Protein AF-A0A948XNU1-F1 (afdb_monomer)

Foldseek 3Di:
DDDDPPPPVVVVVVPPPVAFDFPWAPPDQQDDPVCSLQEAEDAEAEDEPDDPPPVVVRVVVRVVVNVVVCVVRVHDQYKYKYKYWDDWDWFDPVCCVPVVKGKTKTKTKIWIFRPVPVGDTRTIGIDIDMDID

Structure (mmCIF, N/CA/C/O backbone):
data_AF-A0A948XNU1-F1
#
_entry.id   AF-A0A948XNU1-F1
#
loop_
_atom_site.group_PDB
_atom_site.id
_atom_site.type_symbol
_atom_site.label_atom_id
_atom_site.label_alt_id
_atom_site.label_comp_id
_atom_site.label_asym_id
_atom_site.label_entity_id
_atom_site.label_seq_id
_atom_site.pdbx_PDB_ins_code
_atom_site.Cartn_x
_atom_site.Cartn_y
_atom_site.Cartn_z
_atom_site.occupancy
_atom_site.B_iso_or_equiv
_atom_site.auth_seq_id
_atom_site.auth_comp_id
_atom_site.auth_asym_id
_atom_site.auth_atom_id
_atom_site.pdbx_PDB_model_num
ATOM 1 N N . MET A 1 1 ? -19.080 42.574 -23.896 1.00 38.59 1 MET A N 1
ATOM 2 C CA . MET A 1 1 ? -19.070 41.155 -24.317 1.00 38.59 1 MET A CA 1
ATOM 3 C C . MET A 1 1 ? -17.660 40.592 -24.153 1.00 38.59 1 MET A C 1
ATOM 5 O O . MET A 1 1 ? -16.880 40.585 -25.091 1.00 38.59 1 MET A O 1
ATOM 9 N N . LYS A 1 2 ? -17.294 40.229 -22.929 1.00 46.62 2 LYS A N 1
ATOM 10 C CA . LYS A 1 2 ? -16.070 39.521 -22.516 1.00 46.62 2 LYS A CA 1
ATOM 11 C C . LYS A 1 2 ? -16.495 38.745 -21.259 1.00 46.62 2 LYS A C 1
ATOM 13 O O . LYS A 1 2 ? -17.445 39.189 -20.620 1.00 46.62 2 LYS A O 1
ATOM 18 N N . SER A 1 3 ? -15.841 37.628 -20.945 1.00 47.00 3 SER A N 1
ATOM 19 C CA . SER A 1 3 ? -16.008 36.839 -19.7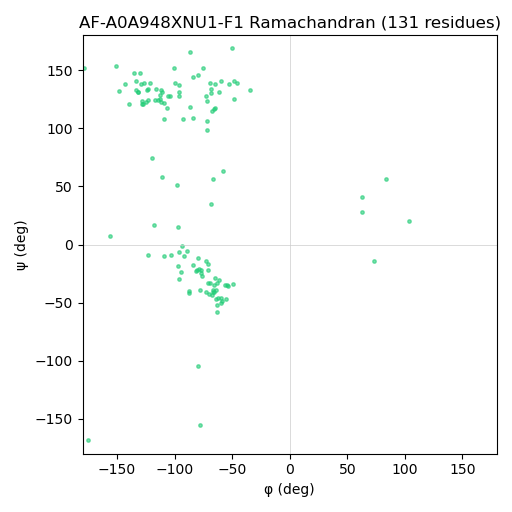00 1.00 47.00 3 SER A CA 1
ATOM 20 C C . SER A 1 3 ? -16.806 35.524 -19.752 1.00 47.00 3 SER A C 1
ATOM 22 O O . SER A 1 3 ? -17.204 35.051 -18.698 1.00 47.00 3 SER A O 1
ATOM 24 N N . ALA A 1 4 ? -16.996 34.876 -20.909 1.00 48.53 4 ALA A N 1
ATOM 25 C CA . ALA A 1 4 ? -17.632 33.543 -20.946 1.00 48.53 4 ALA A CA 1
ATOM 26 C C . ALA A 1 4 ? -16.689 32.375 -21.301 1.00 48.53 4 ALA A C 1
ATOM 28 O O . ALA A 1 4 ? -17.075 31.219 -21.173 1.00 48.53 4 ALA A O 1
ATOM 29 N N . THR A 1 5 ? -15.454 32.637 -21.740 1.00 50.91 5 THR A N 1
ATOM 30 C CA . THR A 1 5 ? -14.579 31.600 -22.321 1.00 50.91 5 THR A CA 1
ATOM 31 C C . THR A 1 5 ? -13.571 30.969 -21.356 1.00 50.91 5 THR A C 1
ATOM 33 O O . THR A 1 5 ? -12.926 29.995 -21.723 1.00 50.91 5 THR A O 1
ATOM 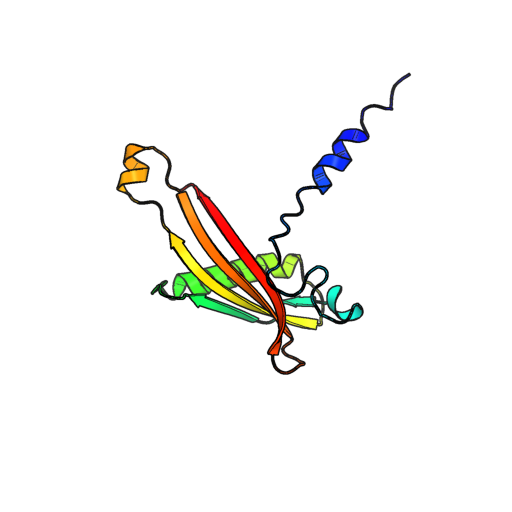36 N N . THR A 1 6 ? -13.441 31.454 -20.120 1.00 47.09 6 THR A N 1
ATOM 37 C CA . THR A 1 6 ? -12.439 30.952 -19.157 1.00 47.09 6 THR A CA 1
ATOM 38 C C . THR A 1 6 ? -12.925 29.832 -18.232 1.00 47.09 6 THR A C 1
ATOM 40 O O . THR A 1 6 ? -12.101 29.212 -17.571 1.00 47.09 6 THR A O 1
ATOM 43 N N . ALA A 1 7 ? -14.224 29.518 -18.188 1.00 48.34 7 ALA A N 1
ATOM 44 C CA . ALA A 1 7 ? -14.756 28.524 -17.245 1.00 48.34 7 ALA A CA 1
ATOM 45 C C . ALA A 1 7 ? -14.640 27.061 -17.722 1.00 48.34 7 ALA A C 1
ATOM 47 O O . ALA A 1 7 ? -14.719 26.144 -16.912 1.00 48.34 7 ALA A O 1
ATOM 48 N N . VAL A 1 8 ? -14.434 26.819 -19.022 1.00 50.41 8 VAL A N 1
ATOM 49 C CA . VAL A 1 8 ? -14.491 25.455 -19.589 1.00 50.41 8 VAL A CA 1
ATOM 50 C C . VAL A 1 8 ? -13.184 24.672 -19.385 1.00 50.41 8 VAL A C 1
ATOM 52 O O . VAL A 1 8 ? -13.206 23.448 -19.327 1.00 50.41 8 VAL A O 1
ATOM 55 N N . LEU A 1 9 ? -12.048 25.350 -19.190 1.00 46.62 9 LEU A N 1
ATOM 56 C CA . LEU A 1 9 ? -10.748 24.687 -19.010 1.00 46.62 9 LEU A CA 1
ATOM 57 C C . LEU A 1 9 ? -10.533 24.090 -17.607 1.00 46.62 9 LEU A C 1
ATOM 59 O O . LEU A 1 9 ? -9.748 23.159 -17.471 1.00 46.62 9 LEU A O 1
ATOM 63 N N . ALA A 1 10 ? -11.249 24.556 -16.578 1.00 46.34 10 ALA A N 1
ATOM 64 C CA . ALA A 1 10 ? -11.086 24.045 -15.212 1.00 46.34 10 ALA A CA 1
ATOM 65 C C . ALA A 1 10 ? -11.757 22.674 -14.984 1.00 46.34 10 ALA A C 1
ATOM 67 O O . ALA A 1 10 ? -11.327 21.919 -14.118 1.00 46.34 10 ALA A O 1
ATOM 68 N N . ALA A 1 11 ? -12.776 22.320 -15.776 1.00 49.12 11 ALA A N 1
ATOM 69 C CA . ALA A 1 11 ? -13.499 21.053 -15.626 1.00 49.12 11 ALA A CA 1
ATOM 70 C C . ALA A 1 11 ? -12.747 19.844 -16.217 1.00 49.12 11 ALA A C 1
ATOM 72 O O . ALA A 1 11 ? -12.994 18.712 -15.812 1.00 49.12 11 ALA A O 1
ATOM 73 N N . ALA A 1 12 ? -11.807 20.067 -17.143 1.00 47.22 12 ALA A N 1
ATOM 74 C CA . ALA A 1 12 ? -11.030 18.991 -17.763 1.00 47.22 12 ALA A CA 1
ATOM 75 C C . ALA A 1 12 ? -9.863 18.497 -16.883 1.00 47.22 12 ALA A C 1
ATOM 77 O O . ALA A 1 12 ? -9.424 17.361 -17.033 1.00 47.22 12 ALA A O 1
ATOM 78 N N . LEU A 1 13 ? -9.391 19.314 -15.933 1.00 45.53 13 LEU A N 1
ATOM 79 C CA . LEU A 1 13 ? -8.308 18.955 -15.005 1.00 45.53 13 LEU A CA 1
ATOM 80 C C . LEU A 1 13 ? -8.769 18.082 -13.822 1.00 45.53 13 LEU A C 1
ATOM 82 O O . LEU A 1 13 ? -7.931 17.510 -13.136 1.00 45.53 13 LEU A O 1
ATOM 86 N N . LEU A 1 14 ? -10.081 17.934 -13.601 1.00 44.78 14 LEU A N 1
ATOM 87 C CA . LEU A 1 14 ? -10.645 17.080 -12.542 1.00 44.78 14 LEU A CA 1
ATOM 88 C C . LEU A 1 14 ? -10.883 15.625 -12.985 1.00 44.78 14 LEU A C 1
ATOM 90 O O . LEU A 1 14 ? -11.256 14.794 -12.163 1.00 44.78 14 LEU A O 1
ATOM 94 N N . ALA A 1 15 ? -10.685 15.303 -14.268 1.00 44.28 15 ALA A N 1
ATOM 95 C CA . ALA A 1 15 ? -10.996 13.983 -14.823 1.00 44.28 15 ALA A CA 1
ATOM 96 C C . ALA A 1 15 ? -9.809 13.001 -14.831 1.00 44.28 15 ALA A C 1
ATOM 98 O O . ALA A 1 15 ? -9.982 11.850 -15.223 1.00 44.28 15 ALA A O 1
ATOM 99 N N . VAL A 1 16 ? -8.620 13.415 -14.377 1.00 43.69 16 VAL A N 1
ATOM 100 C CA . VAL A 1 16 ? -7.470 12.510 -14.196 1.00 43.69 16 VAL A CA 1
ATOM 101 C C . VAL A 1 16 ? -7.380 12.089 -12.731 1.00 43.69 16 VAL A C 1
ATOM 103 O O . VAL A 1 16 ? -6.345 12.190 -12.082 1.00 43.69 16 VAL A O 1
ATOM 106 N N . THR A 1 17 ? -8.490 11.615 -12.170 1.00 43.97 17 THR A N 1
ATOM 107 C CA . THR A 1 17 ? -8.389 10.710 -11.029 1.00 43.97 17 THR A CA 1
ATOM 108 C C . THR A 1 17 ? -7.887 9.391 -11.602 1.00 43.97 17 THR A C 1
ATOM 110 O O . THR A 1 17 ? -8.627 8.711 -12.316 1.00 43.97 17 THR A O 1
ATOM 113 N N . ALA A 1 18 ? -6.616 9.067 -11.358 1.00 39.56 18 ALA A N 1
ATOM 114 C CA . ALA A 1 18 ? -5.975 7.800 -11.713 1.00 39.56 18 ALA A CA 1
ATOM 115 C C . ALA A 1 18 ? -6.573 6.637 -10.897 1.00 39.56 18 ALA A C 1
ATOM 117 O O . ALA A 1 18 ? -5.882 5.946 -10.152 1.00 39.56 18 ALA A O 1
ATOM 118 N N . CYS A 1 19 ? -7.889 6.455 -10.986 1.00 46.06 19 CYS A N 1
ATOM 119 C CA . CYS A 1 19 ? -8.609 5.404 -10.298 1.00 46.06 19 CYS A CA 1
ATOM 120 C C . CYS A 1 19 ? -8.258 4.087 -10.982 1.00 46.06 19 CYS A C 1
ATOM 122 O O . CYS A 1 19 ? -8.801 3.751 -12.036 1.00 46.06 19 CYS A O 1
ATOM 124 N N . ALA A 1 20 ? -7.314 3.365 -10.387 1.00 48.44 20 ALA A N 1
ATOM 125 C CA . ALA A 1 20 ? -7.020 1.994 -10.750 1.00 48.44 20 ALA A CA 1
ATOM 126 C C . ALA A 1 20 ? -8.314 1.151 -10.709 1.00 48.44 20 ALA A C 1
ATOM 128 O O . ALA A 1 20 ? -9.131 1.329 -9.796 1.00 48.44 20 ALA A O 1
ATOM 129 N N . PRO A 1 21 ? -8.540 0.256 -11.688 1.00 49.56 21 PRO A N 1
ATOM 130 C CA . PRO A 1 21 ? -9.759 -0.545 -11.749 1.00 49.56 21 PRO A CA 1
ATOM 131 C C . PRO A 1 21 ? -9.822 -1.485 -10.545 1.00 49.56 21 PRO A C 1
ATOM 133 O O . PRO A 1 21 ? -8.969 -2.338 -10.403 1.00 49.56 21 PRO A O 1
ATOM 136 N N . VAL A 1 22 ? -10.813 -1.357 -9.669 1.00 54.00 22 VAL A N 1
ATOM 137 C CA . VAL A 1 22 ? -10.850 -2.117 -8.408 1.00 54.00 22 VAL A CA 1
ATOM 138 C C . VAL A 1 22 ? -11.176 -3.598 -8.650 1.00 54.00 22 VAL A C 1
ATOM 140 O O . VAL A 1 22 ? -12.183 -3.899 -9.290 1.00 54.00 22 VAL A O 1
ATOM 143 N N . ILE A 1 23 ? -10.362 -4.523 -8.124 1.00 62.84 23 ILE A N 1
ATOM 144 C CA . ILE A 1 23 ? -10.621 -5.978 -8.184 1.00 62.84 23 ILE A CA 1
ATOM 145 C C . ILE A 1 23 ? -11.669 -6.376 -7.134 1.00 62.84 23 ILE A C 1
ATOM 147 O O . ILE A 1 23 ? -12.533 -7.206 -7.408 1.00 62.84 23 ILE A O 1
ATOM 151 N N . GLU A 1 24 ? -11.614 -5.773 -5.943 1.00 62.53 24 GLU A N 1
ATOM 152 C CA . GLU A 1 24 ? -12.547 -6.032 -4.839 1.00 62.53 24 GLU A CA 1
ATOM 153 C C . GLU A 1 24 ? -12.749 -4.754 -4.005 1.00 62.53 24 GLU A C 1
ATOM 155 O O . GLU A 1 24 ? -11.773 -4.097 -3.660 1.00 62.53 24 GLU A O 1
ATOM 160 N N . GLY A 1 25 ? -13.996 -4.375 -3.692 1.00 56.62 25 GLY A N 1
ATOM 161 C CA . GLY A 1 25 ? -14.295 -3.163 -2.906 1.00 56.62 25 GLY A CA 1
ATOM 162 C C . GLY A 1 25 ? -14.352 -1.860 -3.717 1.00 56.62 25 GLY A C 1
ATOM 163 O O . GLY A 1 25 ? -13.628 -0.914 -3.411 1.00 56.62 25 GLY A O 1
ATOM 164 N N . GLY A 1 26 ? -15.210 -1.813 -4.752 1.00 52.00 26 GLY A N 1
ATOM 165 C CA . GLY A 1 26 ? -15.542 -0.590 -5.508 1.00 52.00 26 GLY A CA 1
ATOM 166 C C . GLY A 1 26 ? -15.928 0.601 -4.608 1.00 52.00 26 GLY A C 1
ATOM 167 O O . GLY A 1 26 ? -16.107 0.427 -3.407 1.00 52.00 26 GLY A O 1
ATOM 168 N N . PRO A 1 27 ? -16.040 1.826 -5.154 1.00 51.34 27 PRO A N 1
ATOM 169 C CA . PRO A 1 27 ? -15.982 3.045 -4.350 1.00 51.34 27 PRO A CA 1
ATOM 170 C C . PRO A 1 27 ? -17.097 3.078 -3.294 1.00 51.34 27 PRO A C 1
ATOM 172 O O . PRO A 1 27 ? -18.242 2.773 -3.642 1.00 51.34 27 PRO A O 1
ATOM 175 N N . PRO A 1 28 ? -16.849 3.546 -2.057 1.00 56.81 28 PRO A N 1
ATOM 176 C CA . PRO A 1 28 ? -15.583 3.760 -1.348 1.00 56.81 28 PRO A CA 1
ATOM 177 C C . PRO A 1 28 ? -15.094 2.492 -0.616 1.00 56.81 28 PRO A C 1
ATOM 179 O O . PRO A 1 28 ? -15.869 1.559 -0.419 1.00 56.81 28 PRO A O 1
ATOM 182 N N . ILE A 1 29 ? -13.820 2.491 -0.183 1.00 60.06 29 ILE A N 1
ATOM 183 C CA . ILE A 1 29 ? -13.213 1.479 0.707 1.00 60.06 29 ILE A CA 1
ATOM 184 C C . ILE A 1 29 ? -14.269 1.000 1.712 1.00 60.06 29 ILE A C 1
ATOM 186 O O . ILE A 1 29 ? 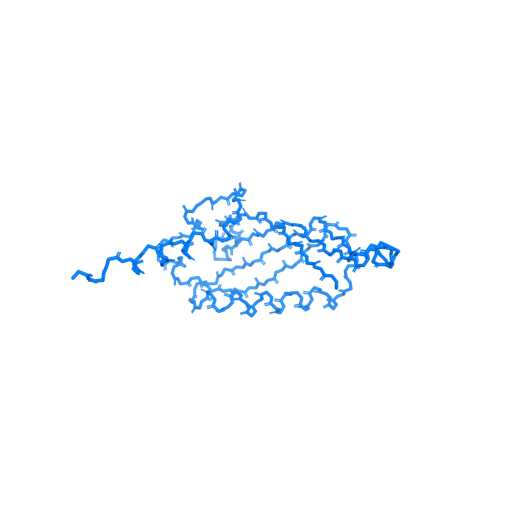-14.935 1.847 2.312 1.00 60.06 29 ILE A O 1
ATOM 190 N N . ALA A 1 30 ? -14.412 -0.317 1.919 1.00 62.38 30 ALA A N 1
ATOM 191 C CA . ALA A 1 30 ? -15.427 -0.924 2.797 1.00 62.38 30 ALA A CA 1
ATOM 192 C C . ALA A 1 30 ? -15.206 -0.642 4.305 1.00 62.38 30 ALA A C 1
ATOM 194 O O . ALA A 1 30 ? -15.464 -1.472 5.174 1.00 62.38 30 ALA A O 1
ATOM 195 N N . LEU A 1 31 ? -14.696 0.542 4.618 1.00 58.66 31 LEU A N 1
ATOM 196 C CA . LEU A 1 31 ? -14.677 1.168 5.918 1.00 58.66 31 LEU A CA 1
ATOM 197 C C . LEU A 1 31 ? -16.050 1.795 6.200 1.00 58.66 31 LEU A C 1
ATOM 199 O O . LEU A 1 31 ? -16.687 2.337 5.292 1.00 58.66 31 LEU A O 1
ATOM 203 N N . PRO A 1 32 ? -16.500 1.802 7.463 1.00 62.09 32 PRO A N 1
ATOM 204 C CA . PRO A 1 32 ? -17.575 2.681 7.910 1.00 62.09 32 PRO A CA 1
ATOM 205 C C . PRO A 1 32 ? -17.327 4.126 7.447 1.00 62.09 32 PRO A C 1
ATOM 207 O O . PRO A 1 32 ? -16.195 4.597 7.499 1.00 62.09 32 PRO A O 1
ATOM 210 N N . ILE A 1 33 ? -18.373 4.848 7.031 1.00 60.62 33 ILE A N 1
ATOM 211 C CA . ILE A 1 33 ? -18.263 6.195 6.425 1.00 60.62 33 ILE A CA 1
ATOM 212 C C . ILE A 1 33 ? -17.464 7.172 7.316 1.00 60.62 33 ILE A C 1
ATOM 214 O O . ILE A 1 33 ? -16.667 7.954 6.813 1.00 60.62 33 ILE A O 1
ATOM 218 N N . GLY A 1 34 ? -17.591 7.072 8.646 1.00 58.81 34 GLY A N 1
ATOM 219 C CA . GLY A 1 34 ? -16.813 7.890 9.592 1.00 58.81 34 GLY A CA 1
ATOM 220 C C . GLY A 1 34 ? -15.317 7.543 9.686 1.00 58.81 34 GLY A C 1
ATOM 221 O O . GLY A 1 34 ? -14.533 8.344 10.190 1.00 58.81 34 GLY A O 1
ATOM 222 N N . LEU A 1 35 ? -14.912 6.367 9.202 1.00 63.38 35 LEU A N 1
ATOM 223 C CA . LEU A 1 35 ? -13.523 5.901 9.182 1.00 63.38 35 LEU A CA 1
ATOM 224 C C . LEU A 1 35 ? -12.829 6.140 7.837 1.00 63.38 35 LEU A C 1
ATOM 226 O O . LEU A 1 35 ? -11.607 6.163 7.791 1.00 63.38 35 LEU A O 1
ATOM 230 N N . GLN A 1 36 ? -13.576 6.363 6.754 1.00 65.25 36 GLN A N 1
ATOM 231 C CA . GLN A 1 36 ? -12.993 6.671 5.441 1.00 65.25 36 GLN A CA 1
ATOM 232 C C . GLN A 1 36 ? -12.296 8.036 5.438 1.00 65.25 36 GLN A C 1
ATOM 234 O O . GLN A 1 36 ? -11.169 8.157 4.972 1.00 65.25 36 GLN A O 1
ATOM 239 N N . GLU A 1 37 ? -12.941 9.039 6.033 1.00 64.94 37 GLU A N 1
ATOM 240 C CA . GLU A 1 37 ? -12.412 10.405 6.188 1.00 64.94 37 GLU A CA 1
ATOM 241 C C . GLU A 1 37 ? -11.292 10.487 7.238 1.00 64.94 37 GLU A C 1
ATOM 243 O O . GLU A 1 37 ? -10.577 11.481 7.325 1.00 64.94 37 GLU A O 1
ATOM 248 N N . THR A 1 38 ? -11.146 9.445 8.061 1.00 71.69 38 THR A N 1
ATOM 249 C CA . THR A 1 38 ? -10.149 9.378 9.133 1.00 71.69 38 THR A CA 1
ATOM 250 C C . THR A 1 38 ? -9.162 8.237 8.930 1.00 71.69 38 THR A C 1
ATOM 252 O O . THR A 1 38 ? -8.448 7.884 9.864 1.00 71.69 38 THR A O 1
ATOM 255 N N . ALA A 1 39 ? -9.063 7.678 7.725 1.00 78.25 39 ALA A N 1
ATOM 256 C CA . ALA A 1 39 ? -8.098 6.630 7.452 1.00 78.25 39 ALA A CA 1
ATOM 257 C C . ALA A 1 39 ? -6.663 7.167 7.589 1.00 78.25 39 ALA A C 1
ATOM 259 O O . ALA A 1 39 ? -6.332 8.271 7.144 1.00 78.25 39 ALA A O 1
ATOM 260 N N . GLN A 1 40 ? -5.811 6.363 8.210 1.00 85.06 40 GLN A N 1
ATOM 261 C CA . GLN A 1 40 ? -4.399 6.627 8.427 1.00 85.06 40 GLN A CA 1
ATOM 262 C C . GLN A 1 40 ? -3.594 5.423 7.967 1.00 85.06 40 GLN A C 1
ATOM 264 O O . GLN A 1 40 ? -3.960 4.288 8.262 1.00 85.06 40 GLN A O 1
ATOM 269 N N . VAL A 1 41 ? -2.469 5.647 7.294 1.00 83.94 41 VAL A N 1
ATOM 270 C CA . VAL A 1 41 ? -1.558 4.543 6.964 1.00 83.94 41 VAL A CA 1
ATOM 271 C C . VAL A 1 41 ? -0.937 3.990 8.247 1.00 83.94 41 VAL A C 1
ATOM 273 O O . VAL A 1 41 ? -0.170 4.689 8.915 1.00 83.94 41 VAL A O 1
ATOM 276 N N . GLY A 1 42 ? -1.263 2.735 8.560 1.00 84.06 42 GLY A N 1
ATOM 277 C CA . GLY A 1 42 ? -0.668 1.948 9.637 1.00 84.06 42 GLY A CA 1
ATOM 278 C C . GLY A 1 42 ? 0.686 1.384 9.213 1.00 84.06 42 GLY A C 1
ATOM 279 O O . GLY A 1 42 ? 1.673 2.117 9.154 1.00 84.06 42 GLY A O 1
ATOM 280 N N . SER A 1 43 ? 0.737 0.085 8.914 1.00 84.81 43 SER A N 1
ATOM 281 C CA . SER A 1 43 ? 1.919 -0.563 8.334 1.00 84.81 43 SER A CA 1
ATOM 282 C C . SER A 1 43 ? 1.785 -0.770 6.826 1.00 84.81 43 SER A C 1
ATOM 284 O O . SER A 1 43 ? 0.682 -0.942 6.305 1.00 84.81 43 SER A O 1
ATOM 286 N N . ILE A 1 44 ? 2.926 -0.797 6.135 1.00 83.44 44 ILE A N 1
ATOM 287 C CA . ILE A 1 44 ? 3.035 -1.248 4.746 1.00 83.44 44 ILE A CA 1
ATOM 288 C C . ILE A 1 44 ? 3.808 -2.563 4.743 1.00 83.44 44 ILE A C 1
ATOM 290 O O . ILE A 1 44 ? 4.835 -2.691 5.404 1.00 83.44 44 ILE A O 1
ATOM 294 N N . THR A 1 45 ? 3.291 -3.571 4.050 1.00 84.94 45 THR A N 1
ATOM 295 C CA . THR A 1 45 ? 3.966 -4.860 3.878 1.00 84.94 45 THR A CA 1
ATOM 296 C C . THR A 1 45 ? 4.080 -5.167 2.401 1.00 84.94 45 THR A C 1
ATOM 298 O O . THR A 1 45 ? 3.070 -5.249 1.706 1.00 84.94 45 THR A O 1
ATOM 301 N N . LEU A 1 46 ? 5.309 -5.363 1.937 1.00 82.88 46 LEU A N 1
ATOM 302 C CA . LEU A 1 46 ? 5.594 -5.783 0.578 1.00 82.88 46 LEU A CA 1
AT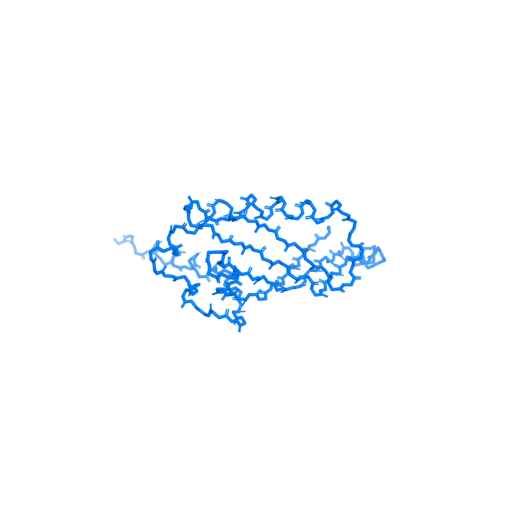OM 303 C C . LEU A 1 46 ? 5.796 -7.299 0.524 1.00 82.88 46 LEU A C 1
ATOM 305 O O . LEU A 1 46 ? 6.482 -7.881 1.360 1.00 82.88 46 LEU A O 1
ATOM 309 N N . SER A 1 47 ? 5.230 -7.932 -0.493 1.00 80.81 47 SER A N 1
ATOM 310 C CA . SER A 1 47 ? 5.565 -9.299 -0.877 1.00 80.81 47 SER A CA 1
ATOM 311 C C . SER A 1 47 ? 5.759 -9.366 -2.385 1.00 80.81 47 SER A C 1
ATOM 313 O O . SER A 1 47 ? 5.048 -8.714 -3.150 1.00 80.81 47 SER A O 1
ATOM 315 N N . THR A 1 48 ? 6.747 -10.136 -2.818 1.00 74.06 48 THR A N 1
ATOM 316 C CA . THR A 1 48 ? 7.071 -10.328 -4.229 1.00 74.06 48 THR A CA 1
ATOM 317 C C . THR A 1 48 ? 6.833 -11.793 -4.564 1.00 74.06 48 THR A C 1
ATOM 319 O O . THR A 1 48 ? 7.218 -12.683 -3.804 1.00 74.06 48 THR A O 1
ATOM 322 N N . ALA A 1 49 ? 6.165 -12.069 -5.686 1.00 62.34 49 ALA A N 1
ATOM 323 C CA . ALA A 1 49 ? 5.852 -13.449 -6.042 1.00 62.34 49 ALA A CA 1
ATOM 324 C C . ALA A 1 49 ? 7.126 -14.280 -6.282 1.00 62.34 49 ALA A C 1
ATOM 326 O O . ALA A 1 49 ? 7.130 -15.468 -5.979 1.00 62.34 49 ALA A O 1
ATOM 327 N N . TRP A 1 50 ? 8.200 -13.675 -6.807 1.00 46.00 50 TRP A N 1
ATOM 328 C CA . TRP A 1 50 ? 9.359 -14.423 -7.318 1.00 46.00 50 TRP A CA 1
ATOM 329 C C . TRP A 1 50 ? 10.690 -13.660 -7.348 1.00 46.00 50 TRP A C 1
ATOM 331 O O . TRP A 1 50 ? 11.671 -14.146 -7.910 1.00 46.00 50 TRP A O 1
ATOM 341 N N . LEU A 1 51 ? 10.754 -12.457 -6.784 1.00 50.91 51 LEU A N 1
ATOM 342 C CA . LEU A 1 51 ? 11.951 -11.634 -6.886 1.00 50.91 51 LEU A CA 1
ATOM 343 C C . LEU A 1 51 ? 12.656 -11.636 -5.543 1.00 50.91 51 LEU A C 1
ATOM 345 O O . LEU A 1 51 ? 12.122 -11.101 -4.574 1.00 50.91 51 LEU A O 1
ATOM 349 N N . ASN A 1 52 ? 13.881 -12.168 -5.538 1.00 47.31 52 ASN A N 1
ATOM 350 C CA . ASN A 1 52 ? 14.959 -11.709 -4.664 1.00 47.31 52 ASN A CA 1
ATOM 351 C C . ASN A 1 52 ? 15.193 -10.213 -4.950 1.00 47.31 52 ASN A C 1
ATOM 353 O O . ASN A 1 52 ? 16.204 -9.827 -5.532 1.00 47.31 52 ASN A O 1
ATOM 357 N N . ALA A 1 53 ? 14.191 -9.381 -4.684 1.00 52.66 53 ALA A N 1
ATOM 358 C CA . ALA A 1 53 ? 14.387 -7.963 -4.545 1.00 52.66 53 ALA A CA 1
ATOM 359 C C . ALA A 1 53 ? 15.250 -7.849 -3.295 1.00 52.66 53 ALA A C 1
ATOM 361 O O . ALA A 1 53 ? 14.861 -8.346 -2.241 1.00 52.66 53 ALA A O 1
ATOM 362 N N . GLU A 1 54 ? 16.461 -7.329 -3.471 1.00 54.41 54 GLU A N 1
ATOM 363 C CA . GLU A 1 54 ? 17.372 -7.023 -2.371 1.00 54.41 54 GLU A CA 1
ATOM 364 C C . GLU A 1 54 ? 16.577 -6.298 -1.277 1.00 54.41 54 GLU A C 1
ATOM 366 O O . GLU A 1 54 ? 15.699 -5.493 -1.604 1.00 54.41 54 GLU A O 1
ATOM 371 N N . ASP A 1 55 ? 16.827 -6.625 -0.005 1.00 59.88 55 ASP A N 1
ATOM 372 C CA . ASP A 1 55 ? 16.068 -6.093 1.138 1.00 59.88 55 ASP A CA 1
ATOM 373 C C . ASP A 1 55 ? 15.932 -4.553 1.065 1.00 59.88 55 ASP A C 1
ATOM 375 O O . ASP A 1 55 ? 14.864 -4.002 1.338 1.00 59.88 55 ASP A O 1
ATOM 379 N N . ASP A 1 56 ? 16.959 -3.886 0.529 1.00 67.75 56 ASP A N 1
ATOM 380 C CA . ASP A 1 56 ? 17.031 -2.447 0.257 1.00 67.75 56 ASP A CA 1
ATOM 381 C C . ASP A 1 56 ? 15.891 -1.914 -0.641 1.00 67.75 56 ASP A C 1
ATOM 383 O O . ASP A 1 56 ? 15.416 -0.791 -0.453 1.00 67.75 56 ASP A O 1
ATOM 387 N N . PHE A 1 57 ? 15.412 -2.692 -1.621 1.00 75.69 57 PHE A N 1
ATOM 388 C CA . PHE A 1 57 ? 14.280 -2.289 -2.467 1.00 75.69 57 PHE A CA 1
ATOM 389 C C . PHE A 1 57 ? 12.972 -2.296 -1.680 1.00 75.69 57 PHE A C 1
ATOM 391 O O . PHE A 1 57 ? 12.158 -1.389 -1.840 1.00 75.69 57 PHE A O 1
ATOM 398 N N . ALA A 1 58 ? 12.753 -3.325 -0.859 1.00 74.81 58 ALA A N 1
ATOM 399 C CA . ALA A 1 58 ? 11.528 -3.453 -0.081 1.00 74.81 58 ALA A CA 1
ATOM 400 C C . ALA A 1 58 ? 11.428 -2.356 0.984 1.00 74.81 58 ALA A C 1
ATOM 402 O O . ALA A 1 58 ? 10.341 -1.807 1.185 1.00 74.81 58 ALA A O 1
ATOM 403 N N . GLU A 1 59 ? 12.555 -2.020 1.612 1.00 78.25 59 GLU A N 1
ATOM 404 C CA . GLU A 1 59 ? 12.674 -0.908 2.555 1.00 78.25 59 GLU A CA 1
ATOM 405 C C . GLU A 1 59 ? 12.388 0.429 1.863 1.00 78.25 59 GLU A C 1
ATOM 407 O O . GLU A 1 59 ? 11.396 1.077 2.197 1.00 78.25 59 GLU A O 1
ATOM 412 N N . THR A 1 60 ? 13.148 0.768 0.813 1.00 82.81 60 THR A N 1
ATOM 413 C CA . THR A 1 60 ? 12.973 2.023 0.056 1.00 82.81 60 THR A CA 1
ATOM 414 C C . THR A 1 60 ? 11.546 2.170 -0.475 1.00 82.81 60 THR A C 1
ATOM 416 O O . THR A 1 60 ? 10.916 3.213 -0.325 1.00 82.81 60 THR A O 1
ATOM 419 N N . PHE A 1 61 ? 10.994 1.114 -1.081 1.00 82.81 61 PHE A N 1
ATOM 420 C CA . PHE A 1 61 ? 9.626 1.136 -1.595 1.00 82.81 61 PHE A CA 1
ATOM 421 C C . PHE A 1 61 ? 8.616 1.413 -0.480 1.00 82.81 61 PHE A C 1
ATOM 423 O O . PHE A 1 61 ? 7.704 2.220 -0.656 1.00 82.81 61 PHE A O 1
ATOM 430 N N . SER A 1 62 ? 8.761 0.729 0.657 1.00 82.31 62 SER A N 1
ATOM 431 C CA . SER A 1 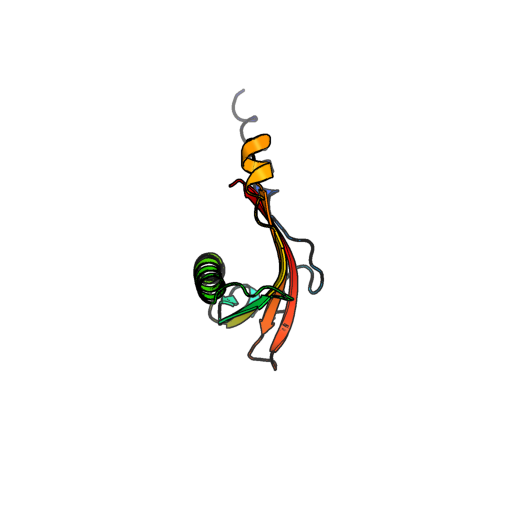62 ? 7.834 0.887 1.773 1.00 82.31 62 SER A CA 1
ATOM 432 C C . SER A 1 62 ? 7.916 2.294 2.355 1.00 82.31 62 SER A C 1
ATOM 434 O O . SER A 1 62 ? 6.868 2.867 2.628 1.00 82.31 62 SER A O 1
ATOM 436 N N . GLU A 1 63 ? 9.112 2.869 2.495 1.00 85.31 63 GLU A N 1
ATOM 437 C CA . GLU A 1 63 ? 9.304 4.237 2.991 1.00 85.31 63 GLU A CA 1
ATOM 438 C C . GLU A 1 63 ? 8.675 5.287 2.068 1.00 85.31 63 GLU A C 1
ATOM 440 O O . GLU A 1 63 ? 7.841 6.075 2.522 1.00 85.31 63 GLU A O 1
ATOM 445 N N . GLU A 1 64 ? 8.997 5.249 0.775 1.00 85.75 64 GLU A N 1
ATOM 446 C CA . GLU A 1 64 ? 8.497 6.209 -0.218 1.00 85.75 64 GLU A CA 1
ATOM 447 C C . GLU A 1 64 ? 6.969 6.140 -0.345 1.00 85.75 64 GLU A C 1
ATOM 449 O O . GLU A 1 64 ? 6.268 7.154 -0.291 1.00 85.75 64 GLU A O 1
ATOM 454 N N . VAL A 1 65 ? 6.413 4.926 -0.442 1.00 84.94 65 VAL A N 1
ATOM 455 C CA . VAL A 1 65 ? 4.956 4.746 -0.513 1.00 84.94 65 VAL A CA 1
ATOM 456 C C . VAL A 1 65 ? 4.292 5.177 0.793 1.00 84.94 65 VAL A C 1
ATOM 458 O O . VAL A 1 65 ? 3.192 5.734 0.765 1.00 84.94 65 VAL A O 1
ATOM 461 N N . HIS A 1 66 ? 4.938 4.966 1.944 1.00 85.44 66 HIS A N 1
ATOM 462 C CA . HIS A 1 66 ? 4.415 5.451 3.220 1.00 85.44 66 HIS A CA 1
ATOM 463 C C . HIS A 1 66 ? 4.367 6.973 3.242 1.00 85.44 66 HIS A C 1
ATOM 465 O O . HIS A 1 66 ? 3.342 7.540 3.629 1.00 85.44 66 HIS A O 1
ATOM 471 N N . GLU A 1 67 ? 5.435 7.643 2.824 1.00 83.81 67 GLU A N 1
ATOM 472 C CA . GLU A 1 67 ? 5.477 9.100 2.775 1.00 83.81 67 GLU A CA 1
ATOM 473 C C . GLU A 1 67 ? 4.378 9.666 1.866 1.00 83.81 67 GLU A C 1
ATOM 475 O O . GLU A 1 67 ? 3.609 10.535 2.291 1.00 83.81 67 GLU A O 1
ATOM 480 N N . GLU A 1 68 ? 4.247 9.124 0.655 1.00 84.62 68 GLU A N 1
ATOM 481 C CA . GLU A 1 68 ? 3.219 9.525 -0.308 1.00 84.62 68 GLU A CA 1
ATOM 482 C C . GLU A 1 68 ? 1.802 9.319 0.244 1.00 84.62 68 GLU A C 1
ATOM 484 O O . GLU A 1 68 ? 0.979 10.241 0.246 1.00 84.62 68 GLU A O 1
ATOM 489 N N . LEU A 1 69 ? 1.506 8.131 0.778 1.00 81.88 69 LEU A N 1
ATOM 490 C CA . LEU A 1 69 ? 0.170 7.823 1.285 1.00 81.88 69 LEU A CA 1
ATOM 491 C C . LEU A 1 69 ? -0.170 8.612 2.556 1.00 81.88 69 LEU A C 1
ATOM 493 O O . LEU A 1 69 ? -1.324 9.009 2.725 1.00 81.88 69 LEU A O 1
ATOM 497 N N . ARG A 1 70 ? 0.803 8.909 3.429 1.00 81.06 70 ARG A N 1
ATOM 498 C CA . ARG A 1 70 ? 0.588 9.749 4.626 1.00 81.06 70 ARG A CA 1
ATOM 499 C C . ARG A 1 70 ? 0.141 11.165 4.282 1.00 81.06 70 ARG A C 1
ATOM 501 O O . ARG A 1 70 ? -0.612 11.749 5.058 1.00 81.06 70 ARG A O 1
ATOM 508 N N . ARG A 1 71 ? 0.553 11.710 3.132 1.00 78.88 71 ARG A N 1
ATOM 509 C CA . ARG A 1 71 ? 0.065 13.024 2.675 1.00 78.88 71 ARG A CA 1
ATOM 510 C C . ARG A 1 71 ? -1.430 13.009 2.359 1.00 78.88 71 ARG A C 1
ATOM 512 O O . ARG A 1 71 ? -2.092 14.031 2.519 1.00 78.88 71 ARG A O 1
ATOM 519 N N . CYS A 1 72 ? -1.960 11.859 1.953 1.00 75.44 72 CYS A N 1
ATOM 520 C CA . CYS A 1 72 ? -3.365 11.689 1.587 1.00 75.44 72 CYS A CA 1
ATOM 521 C C . CYS A 1 72 ? -4.226 11.138 2.739 1.00 75.44 72 CYS A C 1
ATOM 523 O O . CYS A 1 72 ? -5.411 11.449 2.814 1.00 75.44 72 CYS A O 1
ATOM 525 N N . MET A 1 73 ? -3.644 10.346 3.643 1.00 78.62 73 MET A N 1
ATOM 526 C CA . MET A 1 73 ? -4.332 9.608 4.713 1.00 78.62 73 MET A CA 1
ATOM 527 C C . MET A 1 73 ? -3.829 10.052 6.096 1.00 78.62 73 MET A C 1
ATOM 529 O O . MET A 1 73 ? -3.054 9.359 6.759 1.00 78.62 73 MET A O 1
ATOM 533 N N . TRP A 1 74 ? -4.255 11.242 6.519 1.00 73.94 74 TRP A N 1
ATOM 534 C CA . TRP A 1 74 ? -3.811 11.930 7.741 1.00 73.94 74 TRP A CA 1
ATOM 535 C C . TRP A 1 74 ? -4.753 11.741 8.941 1.00 73.94 74 TRP A C 1
ATOM 537 O O . TRP A 1 74 ? -4.674 12.486 9.918 1.00 73.94 74 TRP A O 1
ATOM 547 N N . GLY A 1 75 ? -5.666 10.773 8.875 1.00 79.31 75 GLY A N 1
ATOM 548 C CA . GLY A 1 75 ? -6.639 10.542 9.933 1.00 79.31 75 GLY A CA 1
ATOM 549 C C . GLY A 1 75 ? -6.087 9.797 11.155 1.00 79.31 75 GLY A C 1
ATOM 550 O O . GLY A 1 75 ? -4.895 9.831 11.452 1.00 79.31 75 GLY A O 1
ATOM 551 N N . THR A 1 76 ? -6.974 9.125 11.889 1.00 80.81 76 THR A N 1
ATOM 552 C CA . THR A 1 76 ? -6.681 8.439 13.162 1.00 80.81 76 THR A CA 1
ATOM 553 C C . THR A 1 76 ? -7.034 6.950 13.172 1.00 80.81 76 THR A C 1
ATOM 555 O O . THR A 1 76 ? -6.698 6.251 14.126 1.00 80.81 76 THR A O 1
ATOM 558 N N . ALA A 1 77 ? -7.719 6.454 12.141 1.00 83.19 77 ALA A N 1
ATOM 559 C CA . ALA A 1 77 ? -8.118 5.064 11.993 1.00 83.19 77 ALA A CA 1
ATOM 560 C C . ALA A 1 77 ? -7.045 4.306 11.194 1.00 83.19 77 ALA A C 1
ATOM 562 O O . ALA A 1 77 ? -6.924 4.531 9.987 1.00 83.19 77 ALA A O 1
ATOM 563 N N . PRO A 1 78 ? -6.247 3.427 11.825 1.00 86.00 78 PRO A N 1
ATOM 564 C CA . PRO A 1 78 ? -5.152 2.760 11.138 1.00 86.00 78 PRO A CA 1
ATOM 565 C C . PRO A 1 78 ? -5.681 1.771 10.097 1.00 86.00 78 PRO A C 1
ATOM 567 O O . PRO A 1 78 ? -6.510 0.916 10.397 1.00 86.00 78 PRO A O 1
ATOM 570 N N . VAL A 1 79 ? -5.148 1.860 8.884 1.00 87.25 79 VAL A N 1
ATOM 571 C CA . VAL A 1 79 ? -5.371 0.934 7.775 1.00 87.25 79 VAL A CA 1
ATOM 572 C C . VAL A 1 79 ? -4.010 0.418 7.332 1.00 87.25 79 VAL A C 1
ATOM 574 O O . VAL A 1 79 ? -3.114 1.199 7.006 1.00 87.25 79 VAL A O 1
ATOM 577 N N . ASN A 1 80 ? -3.847 -0.900 7.325 1.00 90.06 80 ASN A N 1
ATOM 578 C CA . ASN A 1 80 ? -2.629 -1.534 6.840 1.00 90.06 80 ASN A CA 1
ATOM 579 C C . ASN A 1 80 ? -2.694 -1.679 5.320 1.00 90.06 80 ASN A C 1
ATOM 581 O O . ASN A 1 80 ? -3.753 -1.967 4.761 1.00 90.06 80 ASN A O 1
ATOM 585 N N . VAL A 1 81 ? -1.555 -1.515 4.657 1.00 88.62 81 VAL A N 1
ATOM 586 C CA . VAL A 1 81 ? -1.422 -1.658 3.207 1.00 88.62 81 VAL A CA 1
ATOM 587 C C . VAL A 1 81 ? -0.567 -2.884 2.917 1.00 88.62 81 VAL A C 1
ATOM 589 O O . VAL A 1 81 ? 0.555 -2.998 3.410 1.00 88.62 81 VAL A O 1
ATOM 592 N N . ARG A 1 82 ? -1.079 -3.815 2.115 1.00 88.75 82 ARG A N 1
ATOM 593 C CA . ARG A 1 82 ? -0.313 -4.966 1.623 1.00 88.75 82 ARG A CA 1
ATOM 594 C C . ARG A 1 82 ? -0.105 -4.815 0.133 1.00 88.75 82 ARG A C 1
ATOM 596 O O . ARG A 1 82 ? -1.070 -4.687 -0.610 1.00 88.75 82 ARG A O 1
ATOM 603 N N . VAL A 1 83 ? 1.144 -4.818 -0.301 1.00 87.56 83 VAL A N 1
ATOM 604 C CA . VAL A 1 83 ? 1.504 -4.731 -1.712 1.00 87.56 83 VAL A CA 1
ATOM 605 C C . VAL A 1 83 ? 2.046 -6.085 -2.146 1.00 87.56 83 VAL A C 1
ATOM 607 O O . VAL A 1 83 ? 3.006 -6.601 -1.577 1.00 87.56 83 VAL A O 1
ATOM 610 N N . HIS A 1 84 ? 1.412 -6.668 -3.151 1.00 88.62 84 HIS A N 1
ATOM 611 C CA . HIS A 1 84 ? 1.807 -7.915 -3.788 1.00 88.62 84 HIS A CA 1
ATOM 612 C C . HIS A 1 84 ? 2.335 -7.580 -5.182 1.00 88.62 84 HIS A C 1
ATOM 614 O O . HIS A 1 84 ? 1.560 -7.190 -6.048 1.00 88.62 84 HIS A O 1
ATOM 620 N N . ILE A 1 85 ? 3.646 -7.673 -5.408 1.00 86.00 85 ILE A N 1
ATOM 621 C CA . ILE A 1 85 ? 4.226 -7.470 -6.743 1.00 86.00 85 ILE A CA 1
ATOM 622 C C . ILE A 1 85 ? 4.188 -8.794 -7.500 1.00 86.00 85 ILE A C 1
ATOM 624 O O . ILE A 1 85 ? 4.848 -9.764 -7.111 1.00 86.00 85 ILE A O 1
ATOM 628 N N . ASP A 1 86 ? 3.459 -8.789 -8.612 1.00 83.94 86 ASP A N 1
ATOM 629 C CA . ASP A 1 86 ? 3.302 -9.937 -9.500 1.00 83.94 86 ASP A CA 1
ATOM 630 C C . ASP A 1 86 ? 4.423 -9.981 -10.547 1.00 83.94 86 ASP A C 1
ATOM 632 O O . ASP A 1 86 ? 4.981 -11.044 -10.826 1.00 83.94 86 ASP A O 1
ATOM 636 N N . GLN A 1 87 ? 4.790 -8.827 -11.118 1.00 81.06 87 GLN A N 1
ATOM 637 C CA . GLN A 1 87 ? 5.858 -8.725 -12.116 1.00 81.06 87 GLN A CA 1
ATOM 638 C C . GLN A 1 87 ? 6.671 -7.442 -11.948 1.00 81.06 87 GLN A C 1
ATOM 640 O O . GLN A 1 87 ? 6.119 -6.354 -11.784 1.00 81.06 87 GLN A O 1
ATOM 645 N N . LEU A 1 88 ? 7.990 -7.569 -12.091 1.00 79.44 88 LEU A N 1
ATOM 646 C CA . LEU A 1 88 ? 8.926 -6.456 -12.211 1.00 79.44 88 LEU A CA 1
ATOM 647 C C . LEU A 1 88 ? 9.790 -6.690 -13.449 1.00 79.44 88 LEU A C 1
ATOM 649 O O . LEU A 1 88 ? 10.490 -7.699 -13.538 1.00 79.44 88 LEU A O 1
ATOM 653 N N . GLN A 1 89 ? 9.754 -5.762 -14.396 1.00 77.19 89 GLN A N 1
ATOM 654 C CA . GLN A 1 89 ? 10.621 -5.767 -15.569 1.00 77.19 89 GLN A CA 1
ATOM 655 C C . GLN A 1 89 ? 11.499 -4.523 -15.526 1.00 77.19 89 GLN A C 1
ATOM 657 O O . GLN A 1 89 ? 11.016 -3.396 -15.423 1.00 77.19 89 GLN A O 1
ATOM 662 N N . ARG A 1 90 ? 12.812 -4.733 -15.579 1.00 74.25 90 ARG A N 1
ATOM 663 C CA . ARG A 1 90 ? 13.804 -3.664 -15.676 1.00 74.25 90 ARG A CA 1
ATOM 664 C C . ARG A 1 90 ? 14.238 -3.553 -17.132 1.00 74.25 90 ARG A C 1
ATOM 666 O O . ARG A 1 90 ? 14.477 -4.585 -17.754 1.00 74.25 90 ARG A O 1
ATOM 673 N N . ALA A 1 91 ? 14.392 -2.328 -17.629 1.00 74.25 91 ALA A N 1
ATOM 674 C CA . ALA A 1 91 ? 14.921 -2.084 -18.962 1.00 74.25 91 ALA A CA 1
ATOM 675 C C . ALA A 1 91 ? 16.209 -2.888 -19.208 1.00 74.25 91 ALA A C 1
ATOM 677 O O . ALA A 1 91 ? 17.167 -2.815 -18.425 1.00 74.25 91 ALA A O 1
ATOM 678 N N . GLY A 1 92 ? 16.221 -3.679 -20.281 1.00 68.88 92 GLY A N 1
ATOM 679 C CA . GLY A 1 92 ? 17.395 -4.430 -20.690 1.00 68.88 92 GLY A CA 1
ATOM 680 C C . GLY A 1 92 ? 18.483 -3.483 -21.186 1.00 68.88 92 GLY A C 1
ATOM 681 O O . GLY A 1 92 ? 18.234 -2.609 -22.012 1.00 68.88 92 GLY A O 1
ATOM 682 N N . ARG A 1 93 ? 19.728 -3.686 -20.730 1.00 70.00 93 ARG A N 1
ATOM 683 C CA . ARG A 1 93 ? 20.873 -2.844 -21.134 1.00 70.00 93 ARG A CA 1
ATOM 684 C C . ARG A 1 93 ? 21.036 -2.763 -22.655 1.00 70.00 93 ARG A C 1
ATOM 686 O O . ARG A 1 93 ? 21.441 -1.729 -23.166 1.00 70.00 93 ARG A O 1
ATOM 693 N N . LEU A 1 94 ? 20.731 -3.847 -23.371 1.00 68.12 94 LEU A N 1
ATOM 694 C CA . LEU A 1 94 ? 20.825 -3.894 -24.828 1.00 68.12 94 LEU A CA 1
ATOM 695 C C . LEU A 1 94 ? 19.704 -3.090 -25.507 1.00 68.12 94 LEU A C 1
ATOM 697 O O . LEU A 1 94 ? 19.978 -2.373 -26.461 1.00 68.12 94 LEU A O 1
ATOM 701 N N . GLU A 1 95 ? 18.471 -3.161 -25.005 1.00 64.69 95 GLU A N 1
ATOM 702 C CA . GLU A 1 95 ? 17.336 -2.404 -25.551 1.00 64.69 95 GLU A CA 1
ATOM 703 C C . GLU A 1 95 ? 17.515 -0.901 -25.350 1.00 64.69 95 GLU A C 1
ATOM 705 O O . GLU A 1 95 ? 17.307 -0.143 -26.294 1.00 64.69 95 GLU A O 1
ATOM 710 N N . THR A 1 96 ? 18.011 -0.476 -24.186 1.00 70.56 96 THR A N 1
ATOM 711 C CA . THR A 1 96 ? 18.334 0.936 -23.927 1.00 70.56 96 THR A CA 1
ATOM 712 C C . THR A 1 96 ? 19.453 1.446 -24.837 1.00 70.56 96 THR A C 1
ATOM 714 O O . THR A 1 96 ? 19.381 2.565 -25.335 1.00 70.56 96 THR A O 1
ATOM 717 N N . LEU A 1 97 ? 20.478 0.628 -25.110 1.00 69.81 97 LEU A N 1
ATOM 718 C CA . LEU A 1 97 ? 21.577 1.010 -26.005 1.00 69.81 97 LEU A CA 1
ATOM 719 C C . LEU A 1 97 ? 21.159 1.090 -27.479 1.00 69.81 97 LEU A C 1
ATOM 721 O O . LEU A 1 97 ? 21.713 1.898 -28.220 1.00 69.81 97 LEU A O 1
ATOM 725 N N . LEU A 1 98 ? 20.227 0.239 -27.913 1.00 74.19 98 LEU A N 1
ATOM 726 C CA . LEU A 1 98 ? 19.800 0.164 -29.313 1.00 74.19 98 LEU A CA 1
ATOM 727 C C . LEU A 1 98 ? 18.673 1.144 -29.645 1.00 74.19 98 LEU A C 1
ATOM 729 O O . LEU A 1 98 ? 18.689 1.738 -30.720 1.00 74.19 98 LEU A O 1
ATOM 733 N N . ASN A 1 99 ? 17.708 1.310 -28.740 1.00 71.56 99 ASN A N 1
ATOM 734 C CA . ASN A 1 99 ? 16.503 2.102 -28.988 1.00 71.56 99 ASN A CA 1
ATOM 735 C C . ASN A 1 99 ? 16.536 3.478 -28.312 1.00 71.56 99 ASN A C 1
ATOM 737 O O . ASN A 1 99 ? 15.650 4.285 -28.564 1.00 71.56 99 ASN A O 1
ATOM 741 N N . GLY A 1 100 ? 17.523 3.753 -27.452 1.00 65.62 100 GLY A N 1
ATOM 742 C CA . GLY A 1 100 ? 17.610 5.000 -26.682 1.00 65.62 100 GLY A CA 1
ATOM 743 C C . GLY A 1 100 ? 16.604 5.107 -25.531 1.00 65.62 100 GLY A C 1
ATOM 744 O O . GLY A 1 100 ? 16.808 5.925 -24.644 1.00 65.62 100 GLY A O 1
ATOM 745 N N . ASP A 1 101 ? 15.585 4.245 -25.509 1.00 66.69 101 ASP A N 1
ATOM 746 C CA . ASP A 1 101 ? 14.564 4.165 -24.469 1.00 66.69 101 ASP A CA 1
ATOM 747 C C . ASP A 1 101 ? 14.695 2.852 -23.686 1.00 66.69 101 ASP A C 1
ATOM 749 O O . ASP A 1 101 ? 14.750 1.756 -24.253 1.00 66.69 101 ASP A O 1
ATOM 753 N N . GLY A 1 102 ? 14.736 2.951 -22.358 1.00 69.19 102 GLY A N 1
ATOM 754 C CA . GLY A 1 102 ? 14.566 1.821 -21.452 1.00 69.19 102 GLY A CA 1
ATOM 755 C C . GLY A 1 102 ? 13.290 2.005 -20.647 1.00 69.19 102 GLY A C 1
ATOM 756 O O . GLY A 1 102 ? 13.153 3.023 -19.992 1.00 69.19 102 GLY A O 1
ATOM 757 N N . MET A 1 103 ? 12.362 1.047 -20.669 1.00 75.50 103 MET A N 1
ATOM 758 C CA . MET A 1 103 ? 11.179 1.095 -19.804 1.00 75.50 103 MET A CA 1
ATOM 759 C C . MET A 1 103 ? 11.331 0.126 -18.635 1.00 75.50 103 MET A C 1
ATOM 761 O O . MET A 1 103 ? 11.607 -1.061 -18.813 1.00 75.50 103 MET A O 1
ATOM 765 N N . HIS A 1 104 ? 11.126 0.640 -17.431 1.00 79.56 104 HIS A N 1
ATOM 766 C CA . HIS A 1 104 ? 10.920 -0.140 -16.223 1.00 79.56 104 HIS A CA 1
ATOM 767 C C . HIS A 1 104 ? 9.421 -0.270 -15.993 1.00 79.56 104 HIS A C 1
ATOM 769 O O . HIS A 1 104 ? 8.722 0.741 -15.968 1.00 79.56 104 HIS A O 1
ATOM 775 N N . SER A 1 105 ? 8.918 -1.486 -15.803 1.00 82.56 105 SER A N 1
ATOM 776 C CA . SER A 1 105 ? 7.512 -1.708 -15.473 1.00 82.56 105 SER A CA 1
ATOM 777 C C . SER A 1 105 ? 7.356 -2.563 -14.226 1.00 82.56 105 SER A C 1
ATOM 779 O O . SER A 1 105 ? 8.042 -3.571 -14.064 1.00 82.56 105 SER A O 1
ATOM 781 N N . LEU A 1 106 ? 6.406 -2.191 -13.381 1.00 84.19 106 LEU A N 1
ATOM 782 C CA . LEU A 1 106 ? 5.981 -2.928 -12.201 1.00 84.19 106 LEU A CA 1
ATOM 783 C C . LEU A 1 106 ? 4.479 -3.165 -12.313 1.00 84.19 106 LEU A C 1
ATOM 785 O O . LEU A 1 1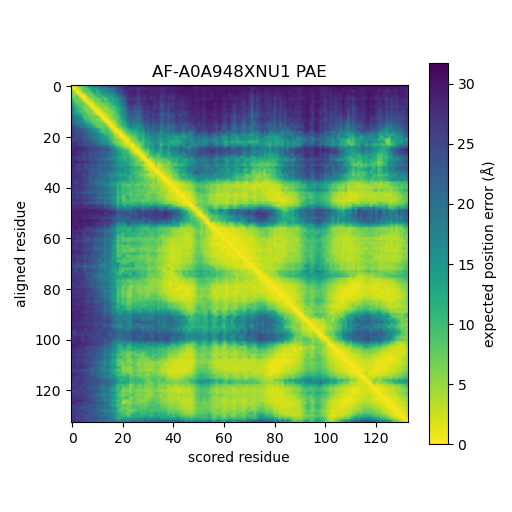06 ? 3.724 -2.236 -12.596 1.00 84.19 106 LEU A O 1
ATOM 789 N N . SER A 1 107 ? 4.038 -4.392 -12.066 1.00 87.50 107 SER A N 1
ATOM 790 C CA . SER A 1 107 ? 2.620 -4.698 -11.884 1.00 87.50 107 SER A CA 1
ATOM 791 C C . SER A 1 107 ? 2.407 -5.517 -10.621 1.00 87.50 107 SER A C 1
ATOM 793 O O . SER A 1 107 ? 3.274 -6.290 -10.203 1.00 87.50 107 SER A O 1
ATOM 795 N N . GLY A 1 108 ? 1.265 -5.299 -9.988 1.00 86.94 108 GLY A N 1
ATOM 796 C CA . GLY A 1 108 ? 0.947 -5.925 -8.722 1.00 86.94 108 GLY A CA 1
ATOM 797 C C . GLY A 1 108 ? -0.460 -5.611 -8.257 1.00 86.94 108 GLY A C 1
ATOM 798 O O . GLY A 1 108 ? -1.270 -5.030 -8.979 1.00 86.94 108 GLY A O 1
ATOM 799 N N . THR A 1 109 ? -0.718 -5.949 -7.006 1.00 88.75 109 THR A N 1
ATOM 800 C CA . THR A 1 109 ? -1.990 -5.760 -6.330 1.00 88.75 109 THR A CA 1
ATOM 801 C C . THR A 1 109 ? -1.760 -5.116 -4.967 1.00 88.75 109 THR A C 1
ATOM 803 O O . THR A 1 109 ? -0.933 -5.576 -4.186 1.00 88.75 109 THR A O 1
ATOM 806 N N . VAL A 1 110 ? -2.508 -4.060 -4.666 1.00 88.25 110 VAL A N 1
ATOM 807 C CA . VAL A 1 110 ? -2.515 -3.368 -3.376 1.00 88.25 110 VAL A CA 1
ATOM 808 C C . VAL A 1 110 ? -3.797 -3.713 -2.630 1.00 88.25 110 VAL A C 1
ATOM 810 O O . VAL A 1 110 ? -4.893 -3.552 -3.166 1.00 88.25 110 VAL A O 1
ATOM 813 N N . GLU A 1 111 ? -3.671 -4.157 -1.386 1.00 88.12 111 GLU A N 1
ATOM 814 C CA . GLU A 1 111 ? -4.783 -4.407 -0.476 1.00 88.12 111 GLU A CA 1
ATOM 815 C C . GLU A 1 111 ? -4.768 -3.411 0.679 1.00 88.12 111 GLU A C 1
ATOM 817 O O . GLU A 1 111 ? -3.744 -3.217 1.334 1.00 88.12 111 GLU A O 1
ATOM 822 N N . PHE A 1 112 ? -5.930 -2.838 0.974 1.00 87.31 112 PHE A N 1
ATOM 823 C CA . PHE A 1 112 ? -6.165 -2.087 2.202 1.00 87.31 112 PHE A CA 1
ATOM 824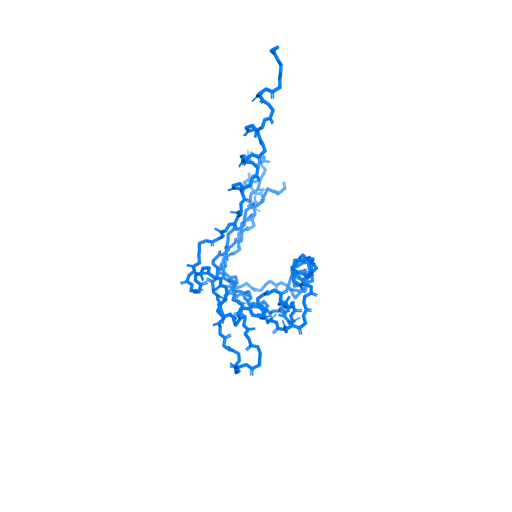 C C . PHE A 1 112 ? -6.825 -3.009 3.215 1.00 87.31 112 PHE A C 1
ATOM 826 O O . PHE A 1 112 ? -7.790 -3.700 2.888 1.00 87.31 112 PHE A O 1
ATOM 833 N N . VAL A 1 113 ? -6.311 -3.032 4.437 1.00 88.25 113 VAL A N 1
ATOM 834 C CA . VAL A 1 113 ? -6.674 -4.017 5.454 1.00 88.25 113 VAL A CA 1
ATOM 835 C C . VAL A 1 113 ? -6.976 -3.324 6.774 1.00 88.25 113 VAL A C 1
ATOM 837 O O . VAL A 1 113 ? -6.185 -2.513 7.249 1.00 88.25 113 VAL A O 1
ATOM 840 N N . ASP A 1 114 ? -8.107 -3.673 7.379 1.00 87.81 114 ASP A N 1
ATOM 841 C CA . ASP A 1 114 ? -8.511 -3.212 8.705 1.00 87.81 114 ASP A CA 1
ATOM 842 C C . ASP A 1 114 ? -7.874 -4.092 9.794 1.00 87.81 114 ASP A C 1
ATOM 844 O O . ASP A 1 114 ? -8.271 -5.255 9.948 1.00 87.81 114 ASP A O 1
ATOM 848 N N . PRO A 1 115 ? -6.893 -3.587 10.564 1.00 85.12 115 PRO A N 1
ATOM 849 C CA . PRO A 1 115 ? -6.284 -4.357 11.641 1.00 85.12 115 PRO A CA 1
ATOM 850 C C . PRO A 1 115 ? -7.224 -4.567 12.837 1.00 85.12 115 PRO A C 1
ATOM 852 O O . PRO A 1 115 ? -6.998 -5.499 13.610 1.00 85.12 115 PRO A O 1
ATOM 855 N N . ALA A 1 116 ? -8.256 -3.734 13.013 1.00 84.19 116 ALA A N 1
ATOM 856 C CA . ALA A 1 116 ? -9.163 -3.817 14.157 1.00 84.19 116 ALA A CA 1
ATOM 857 C C . ALA A 1 116 ? -10.174 -4.969 14.024 1.00 84.19 116 ALA A C 1
ATOM 859 O O . ALA A 1 116 ? -10.606 -5.522 15.035 1.00 84.19 116 ALA A O 1
ATOM 860 N N . ASP A 1 117 ? -10.508 -5.365 12.793 1.00 81.88 117 ASP A N 1
ATOM 861 C CA . ASP A 1 117 ? -11.466 -6.433 12.482 1.00 81.88 117 ASP A CA 1
ATOM 862 C C . ASP A 1 117 ? -10.763 -7.661 11.877 1.00 81.88 117 ASP A C 1
ATOM 864 O O . ASP A 1 117 ? -10.999 -8.054 10.735 1.00 81.88 117 ASP A O 1
ATOM 868 N N . GLY A 1 118 ? -9.806 -8.232 12.617 1.00 82.25 118 GLY A N 1
ATOM 869 C CA . GLY A 1 118 ? -9.176 -9.507 12.251 1.00 82.25 118 GLY A CA 1
ATOM 870 C C . GLY A 1 118 ? -8.400 -9.493 10.928 1.00 82.25 118 GLY A C 1
ATOM 871 O O . GLY A 1 118 ? -8.275 -10.539 10.293 1.00 82.25 118 GLY A O 1
ATOM 872 N N . ASN A 1 119 ? -7.862 -8.339 10.517 1.00 84.06 119 ASN A N 1
ATOM 873 C CA . ASN A 1 119 ? -7.227 -8.125 9.213 1.00 84.06 119 ASN A CA 1
ATOM 874 C C . ASN A 1 119 ? -8.182 -8.294 8.015 1.00 84.06 119 ASN A C 1
ATOM 876 O O . ASN A 1 119 ? -7.796 -8.860 6.985 1.00 84.06 119 ASN A O 1
ATOM 880 N N . ARG A 1 120 ? -9.418 -7.797 8.130 1.00 86.38 120 ARG A N 1
ATOM 881 C CA . ARG A 1 120 ? -10.378 -7.775 7.019 1.00 86.38 120 ARG A CA 1
ATOM 882 C C . ARG A 1 120 ? -9.853 -6.933 5.854 1.00 86.38 120 ARG A C 1
ATOM 884 O O . ARG A 1 120 ? -9.469 -5.782 6.042 1.00 86.38 120 ARG A O 1
ATOM 891 N N . VAL A 1 121 ? -9.904 -7.481 4.640 1.00 86.50 121 VAL A N 1
ATOM 892 C CA . VAL A 1 121 ? -9.608 -6.732 3.409 1.00 86.50 121 VAL A CA 1
ATOM 893 C C . VAL A 1 121 ? -10.755 -5.763 3.124 1.00 86.50 121 VAL A C 1
ATOM 895 O O . VAL A 1 121 ? -11.916 -6.155 3.031 1.00 86.50 121 VAL A O 1
ATOM 898 N N . LEU A 1 122 ? -10.418 -4.486 3.013 1.00 83.44 122 LEU A N 1
ATOM 899 C CA . LEU A 1 122 ? -11.332 -3.377 2.761 1.00 83.44 122 LEU A CA 1
ATOM 900 C C . LEU A 1 122 ? -11.431 -3.020 1.275 1.00 83.44 122 LEU A C 1
ATOM 902 O O . LEU A 1 122 ? -12.417 -2.420 0.847 1.00 83.44 122 LEU A O 1
ATOM 906 N N . GLY A 1 123 ? -10.395 -3.363 0.510 1.00 83.06 123 GLY A N 1
ATOM 907 C CA . GLY A 1 123 ? -10.361 -3.214 -0.936 1.00 83.06 123 GLY A CA 1
ATOM 908 C C . GLY A 1 123 ? -9.056 -3.731 -1.537 1.00 83.06 123 GLY A C 1
ATOM 909 O O . GLY A 1 123 ? -8.017 -3.713 -0.874 1.00 83.06 123 GLY A O 1
ATOM 910 N N . ARG A 1 124 ? -9.127 -4.181 -2.791 1.00 85.25 124 ARG A N 1
ATOM 911 C CA . ARG A 1 124 ? -8.022 -4.727 -3.581 1.00 85.25 124 ARG A CA 1
ATOM 912 C C . ARG A 1 124 ? -7.949 -4.024 -4.933 1.00 85.25 124 ARG A C 1
ATOM 914 O O . ARG A 1 124 ? -8.907 -4.047 -5.708 1.00 85.25 124 ARG A O 1
ATOM 921 N N . PHE A 1 125 ? -6.793 -3.449 -5.230 1.00 82.50 125 PHE A N 1
ATOM 922 C CA . PHE A 1 125 ? -6.568 -2.594 -6.388 1.00 82.50 125 PHE A CA 1
ATOM 923 C C . PHE A 1 125 ? -5.355 -3.106 -7.176 1.00 82.50 125 PHE A C 1
ATOM 925 O O . PHE A 1 125 ? -4.262 -3.176 -6.618 1.00 82.50 125 PHE A O 1
ATOM 932 N N . PRO A 1 126 ? -5.503 -3.464 -8.458 1.00 84.12 126 PRO A N 1
ATOM 933 C CA . PRO A 1 126 ? -4.379 -3.747 -9.325 1.00 84.12 126 PRO A CA 1
ATOM 934 C C . PRO A 1 126 ? -3.634 -2.448 -9.599 1.00 84.12 126 PRO A C 1
ATOM 936 O O . PRO A 1 126 ? -4.233 -1.404 -9.857 1.00 84.12 126 PRO A O 1
ATOM 939 N N . VAL A 1 127 ? -2.317 -2.522 -9.587 1.00 81.88 127 VAL A N 1
ATOM 940 C CA . VAL A 1 127 ? -1.438 -1.415 -9.931 1.00 81.88 127 VAL A CA 1
ATOM 941 C C . VAL A 1 127 ? -0.560 -1.831 -11.094 1.00 81.88 127 VAL A C 1
ATOM 943 O O . VAL A 1 127 ? -0.090 -2.964 -11.190 1.00 81.88 127 VAL A O 1
ATOM 946 N N . THR A 1 128 ? -0.359 -0.910 -12.024 1.00 84.00 128 THR A N 1
ATOM 947 C CA . THR A 1 128 ? 0.610 -1.061 -13.103 1.00 84.00 128 THR A CA 1
ATOM 948 C C . THR A 1 128 ? 1.289 0.279 -13.283 1.00 84.00 128 THR A C 1
ATOM 950 O O . THR A 1 128 ? 0.630 1.290 -13.518 1.00 84.00 128 THR A O 1
ATOM 953 N N . VAL A 1 129 ? 2.603 0.283 -13.128 1.00 82.69 129 VAL A N 1
ATOM 954 C CA . VAL A 1 129 ? 3.452 1.463 -13.221 1.00 82.69 129 VAL A CA 1
ATOM 955 C C . VAL A 1 129 ? 4.490 1.185 -14.290 1.00 82.69 129 VAL A C 1
ATOM 957 O O . VAL A 1 129 ? 5.088 0.112 -14.311 1.00 82.69 129 VAL A O 1
ATOM 960 N N . ALA A 1 130 ? 4.707 2.147 -15.177 1.00 81.38 130 ALA A N 1
ATOM 961 C CA . ALA A 1 130 ? 5.778 2.102 -16.154 1.00 81.38 130 ALA A CA 1
ATOM 962 C C . ALA A 1 130 ? 6.497 3.452 -16.159 1.00 81.38 130 ALA A C 1
ATOM 964 O O . ALA A 1 130 ? 5.844 4.494 -16.189 1.00 81.38 130 ALA A O 1
ATOM 965 N N . THR A 1 131 ? 7.825 3.433 -16.117 1.00 77.94 131 THR A N 1
ATOM 966 C CA . THR A 1 131 ? 8.672 4.630 -16.160 1.00 77.94 131 THR A CA 1
ATOM 967 C C . THR A 1 131 ? 9.833 4.419 -17.117 1.00 77.94 131 THR A C 1
ATOM 969 O O . THR A 1 131 ? 10.319 3.297 -17.259 1.00 77.94 131 THR A O 1
ATOM 972 N N . SER A 1 132 ? 10.282 5.488 -17.768 1.00 74.50 132 SER A N 1
ATOM 973 C CA . SER A 1 132 ? 11.512 5.470 -18.557 1.00 74.50 132 SER A CA 1
ATOM 974 C C . SER A 1 132 ? 12.748 5.494 -17.650 1.00 74.50 132 SER A C 1
ATOM 976 O O . SER A 1 132 ? 12.677 5.992 -16.522 1.00 74.50 132 SER A O 1
ATOM 978 N N . ALA A 1 133 ? 13.842 4.918 -18.146 1.00 63.28 133 ALA A N 1
ATOM 979 C CA . ALA A 1 133 ? 15.182 4.898 -17.563 1.00 63.28 133 ALA A CA 1
ATOM 980 C C . ALA A 1 133 ? 15.930 6.220 -17.773 1.00 63.28 133 ALA A C 1
ATOM 982 O O . ALA A 1 133 ? 15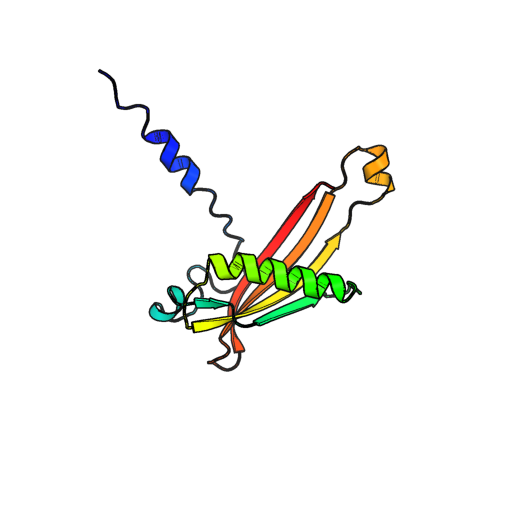.653 6.894 -18.793 1.00 63.28 133 ALA A O 1
#

pLDDT: mean 71.21, std 14.95, range [38.59, 90.06]

Solvent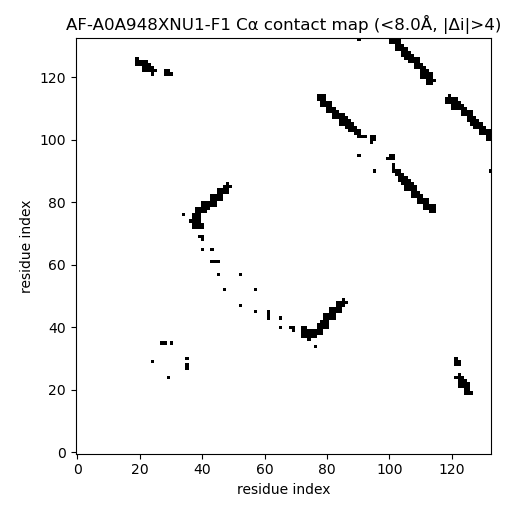-accessible surface area (backbone atoms only — not comparable to full-atom values): 7704 Å² total; per-residue (Å²): 145,83,88,81,81,76,68,69,67,66,66,65,72,70,69,75,67,85,72,56,68,57,78,38,51,60,93,65,58,69,51,60,77,83,43,61,84,19,30,13,70,57,53,73,45,81,46,56,77,81,61,90,61,55,69,67,54,59,50,51,51,44,51,53,52,48,56,60,46,40,77,76,25,74,39,81,41,58,31,30,38,39,38,39,37,72,46,78,48,70,46,50,72,65,50,28,71,74,68,74,57,23,57,32,36,42,32,29,37,39,32,38,24,33,67,89,62,85,57,39,78,27,27,32,32,50,46,76,50,76,46,76,110

Secondary structure (DSSP, 8-state):
---SSSSSSTTTTTS----PPPSB-PSS-SS-HHHHTTEEEEEEEEEESS----HHHHHHHHHHHHHHHHHH-BSSEEEEEEEEEEEEEPPPHHHHHHHS--EEEEEEEEEEEETTTTTEEEEEEEEEEEEE-

Radius of gyration: 18.99 Å; Cα contacts (8 Å, |Δi|>4): 211; chains: 1; bounding box: 41×56×44 Å

Sequence (133 aa):
MKSATTAVLAAALLAVTACAPVIEGGPPIALPIGLQETAQVGSITLSTAWLNAEDDFAETFSEEVHEELRRCMWGTAPVNVRVHIDQLQRAGRLETLLNGDGMHSLSGTVEFVDPADGNRVLGRFPVTVATSA

Nearest PDB structures (foldseek):
  7rxu-assembly1_A  TM=5.388E-01  e=1.226E-03  Campylobacter jejuni
  5iva-assembly1_B  TM=4.799E-01  e=2.654E-02  Pseudomonas aeruginosa
  3bf2-assembly1_A-2  TM=4.804E-01  e=5.810E-02  Neisseria meningitidis FAM18
  2n8x-assembly1_A  TM=4.118E-01  e=3.587E-02  Pseudomonas aeruginosa PAO1
  9cc2-assembly1_A  TM=2.844E-01  e=3.503E+00  Mus musculus

Mean predicted aligned error: 12.79 Å